Protein AF-A0A8T5NXW0-F1 (afdb_monomer)

Structure (mmCIF, N/CA/C/O backbone):
data_AF-A0A8T5NXW0-F1
#
_entry.id   AF-A0A8T5NXW0-F1
#
loop_
_atom_site.group_PDB
_atom_site.id
_atom_site.type_symbol
_atom_site.label_atom_id
_atom_site.label_alt_id
_atom_site.label_comp_id
_atom_site.label_asym_id
_atom_site.label_entity_id
_atom_site.label_seq_id
_atom_site.pdbx_PDB_ins_code
_atom_site.Cartn_x
_atom_site.Cartn_y
_atom_site.Cartn_z
_atom_site.occupancy
_atom_site.B_iso_or_equiv
_atom_site.auth_seq_id
_atom_site.auth_comp_id
_atom_site.auth_asym_id
_atom_site.auth_atom_id
_atom_site.pdbx_PDB_model_num
ATOM 1 N N . MET A 1 1 ? 5.132 3.351 -29.277 1.00 42.50 1 MET A N 1
ATOM 2 C CA . MET A 1 1 ? 3.952 2.655 -28.712 1.00 42.50 1 MET A CA 1
ATOM 3 C C . MET A 1 1 ? 4.186 2.383 -27.218 1.00 42.50 1 MET A C 1
ATOM 5 O O . MET A 1 1 ? 4.638 1.306 -26.881 1.00 42.50 1 MET A O 1
ATOM 9 N N . GLN A 1 2 ? 3.994 3.363 -26.318 1.00 40.38 2 GLN A N 1
ATOM 10 C CA . GLN A 1 2 ? 4.307 3.190 -24.874 1.00 40.38 2 GLN A CA 1
ATOM 11 C C . GLN A 1 2 ? 3.220 3.703 -23.900 1.00 40.38 2 GLN A C 1
ATOM 13 O O . GLN A 1 2 ? 3.268 3.413 -22.710 1.00 40.38 2 GLN A O 1
ATOM 18 N N . LYS A 1 3 ? 2.172 4.390 -24.379 1.00 40.88 3 LYS A N 1
ATOM 19 C CA . LYS A 1 3 ? 1.198 5.081 -23.507 1.00 40.88 3 LYS A CA 1
ATOM 20 C C . LYS A 1 3 ? 0.194 4.184 -22.754 1.00 40.88 3 LYS A C 1
ATOM 22 O O . LYS A 1 3 ? -0.543 4.696 -21.924 1.00 40.88 3 LYS A O 1
ATOM 27 N N . LYS A 1 4 ? 0.148 2.864 -22.997 1.00 42.03 4 LYS A N 1
ATOM 28 C CA . LYS A 1 4 ? -0.797 1.948 -22.312 1.00 42.03 4 LYS A CA 1
ATOM 29 C C . LYS A 1 4 ? -0.255 1.303 -21.024 1.00 42.03 4 LYS A C 1
ATOM 31 O O . LYS A 1 4 ? -1.056 0.807 -20.242 1.00 42.03 4 LYS A O 1
ATOM 36 N N . LYS A 1 5 ? 1.064 1.312 -20.772 1.00 50.72 5 LYS A N 1
ATOM 37 C CA . LYS A 1 5 ? 1.666 0.610 -19.614 1.00 50.72 5 LYS A CA 1
ATOM 38 C C . LYS A 1 5 ? 1.500 1.346 -18.273 1.00 50.72 5 LYS A C 1
ATOM 40 O O . LYS A 1 5 ? 1.319 0.692 -17.252 1.00 50.72 5 LYS A O 1
ATOM 45 N N . GLN A 1 6 ? 1.520 2.682 -18.257 1.00 50.19 6 GLN A N 1
ATOM 46 C CA . GLN A 1 6 ? 1.527 3.455 -17.002 1.00 50.19 6 GLN A CA 1
ATOM 47 C C . GLN A 1 6 ? 0.187 3.437 -16.244 1.00 50.19 6 GLN A C 1
ATOM 49 O O . GLN A 1 6 ? 0.185 3.434 -15.016 1.00 50.19 6 GLN A O 1
ATOM 54 N N . GLY A 1 7 ? -0.949 3.346 -16.948 1.00 55.34 7 GLY A N 1
ATOM 55 C CA . GLY A 1 7 ? -2.273 3.310 -16.308 1.00 55.34 7 GLY A CA 1
ATOM 56 C C . GLY A 1 7 ? -2.531 2.056 -15.462 1.00 55.34 7 GLY A C 1
ATOM 57 O O . GLY A 1 7 ? -3.348 2.093 -14.548 1.00 55.34 7 GLY A O 1
ATOM 58 N N . GLY A 1 8 ? -1.819 0.954 -15.732 1.00 71.19 8 GLY A N 1
ATOM 59 C CA . GLY A 1 8 ? -1.914 -0.269 -14.927 1.00 71.19 8 GLY A CA 1
ATOM 60 C C . GLY A 1 8 ? -1.125 -0.188 -13.618 1.00 71.19 8 GLY A C 1
ATOM 61 O O . GLY A 1 8 ? -1.578 -0.691 -12.594 1.00 71.19 8 GLY A O 1
ATOM 62 N N . ILE A 1 9 ? 0.03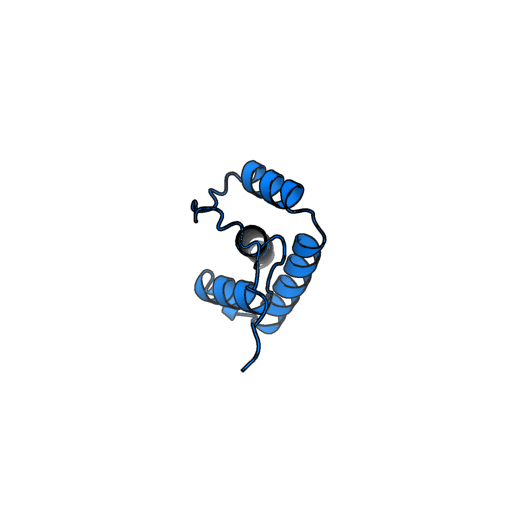1 0.485 -13.633 1.00 82.69 9 ILE A N 1
ATOM 63 C CA . ILE A 1 9 ? 0.911 0.597 -12.461 1.00 82.69 9 ILE A CA 1
ATOM 64 C C . ILE A 1 9 ? 0.263 1.456 -11.374 1.00 82.69 9 ILE A C 1
ATOM 66 O O . ILE A 1 9 ? 0.253 1.055 -10.214 1.00 82.69 9 ILE A O 1
ATOM 70 N N . SER A 1 10 ? -0.323 2.601 -11.733 1.00 85.00 10 SER A N 1
ATOM 71 C CA . SER A 1 10 ? -0.997 3.476 -10.763 1.00 85.00 10 SER A CA 1
ATOM 72 C C . SER A 1 10 ? -2.182 2.788 -10.083 1.00 85.00 10 SER A C 1
ATOM 74 O O . SER A 1 10 ? -2.355 2.913 -8.870 1.00 85.00 10 SER A O 1
ATOM 76 N N . LEU A 1 11 ? -2.962 2.010 -10.841 1.00 85.88 11 LEU A N 1
ATOM 77 C CA . LEU A 1 11 ? -4.064 1.226 -10.297 1.00 85.88 11 LEU A CA 1
ATOM 78 C C . LEU A 1 11 ? -3.550 0.222 -9.259 1.00 85.88 11 LEU A C 1
ATOM 80 O O . LEU A 1 11 ? -4.077 0.171 -8.152 1.00 85.88 11 LEU A O 1
ATOM 84 N N . GLU A 1 12 ? -2.500 -0.534 -9.580 1.00 87.62 12 GLU A N 1
ATOM 85 C CA . GLU A 1 12 ? -1.943 -1.525 -8.654 1.00 87.62 12 GLU A CA 1
ATOM 86 C C . GLU A 1 12 ? -1.306 -0.908 -7.411 1.00 87.62 12 GLU A C 1
ATOM 88 O O . GLU A 1 12 ? -1.504 -1.411 -6.304 1.00 87.62 12 GLU A O 1
ATOM 93 N N . ILE A 1 13 ? -0.617 0.225 -7.558 1.00 91.06 13 ILE A N 1
ATOM 94 C CA . ILE A 1 13 ? -0.133 1.002 -6.415 1.00 91.06 13 ILE A CA 1
ATOM 95 C C . ILE A 1 13 ? -1.304 1.349 -5.487 1.00 91.06 13 ILE A C 1
ATOM 97 O O . ILE A 1 13 ? -1.199 1.156 -4.278 1.00 91.06 13 ILE A O 1
ATOM 101 N N . ARG A 1 14 ? -2.441 1.791 -6.039 1.00 90.56 14 ARG A N 1
ATOM 102 C CA . ARG A 1 14 ? -3.638 2.149 -5.263 1.00 90.56 14 ARG A CA 1
ATOM 103 C C . ARG A 1 14 ? -4.250 0.958 -4.543 1.00 90.56 14 ARG A C 1
ATOM 105 O O . ARG A 1 14 ? -4.556 1.067 -3.359 1.00 90.56 14 ARG A O 1
ATOM 112 N N . LYS A 1 15 ? -4.342 -0.200 -5.198 1.00 89.38 15 LYS A N 1
ATOM 113 C CA . LYS A 1 15 ? -4.798 -1.447 -4.559 1.00 89.38 15 LYS A CA 1
ATOM 114 C C . LYS A 1 15 ? -3.914 -1.834 -3.379 1.00 89.38 15 LYS A C 1
ATOM 116 O O . LYS A 1 15 ? -4.409 -2.127 -2.293 1.00 89.38 15 LYS A O 1
ATOM 121 N N . ILE A 1 16 ? -2.599 -1.810 -3.585 1.00 90.56 16 ILE A N 1
ATOM 122 C CA . ILE A 1 16 ? -1.619 -2.156 -2.555 1.00 90.56 16 ILE A CA 1
ATOM 123 C C . ILE A 1 16 ? -1.654 -1.135 -1.411 1.00 90.56 16 ILE A C 1
ATOM 125 O O . ILE A 1 16 ? -1.590 -1.536 -0.249 1.00 90.56 16 ILE A O 1
ATOM 129 N N . ALA A 1 17 ? -1.795 0.156 -1.720 1.00 92.12 17 ALA A N 1
ATOM 130 C CA . ALA A 1 17 ? -1.912 1.2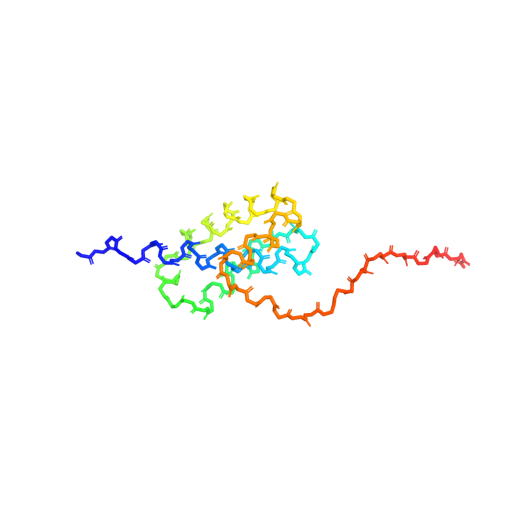25 -0.735 1.00 92.12 17 ALA A CA 1
ATOM 131 C C . ALA A 1 17 ? -3.172 1.090 0.120 1.00 92.12 17 ALA A C 1
ATOM 133 O O . ALA A 1 17 ? -3.064 1.156 1.339 1.00 92.12 17 ALA A O 1
ATOM 134 N N . LEU A 1 18 ? -4.333 0.825 -0.485 1.00 90.38 18 LEU A N 1
ATOM 135 C CA . LEU A 1 18 ? -5.587 0.578 0.234 1.00 90.38 18 LEU A CA 1
ATOM 136 C C . LEU A 1 18 ? -5.488 -0.645 1.148 1.00 90.38 18 LEU A C 1
ATOM 138 O O . LEU A 1 18 ? -5.835 -0.567 2.323 1.00 90.38 18 LEU A O 1
ATOM 142 N N . LEU A 1 19 ? -4.962 -1.762 0.636 1.00 88.06 19 LEU A N 1
ATOM 143 C CA . LEU A 1 19 ? -4.750 -2.971 1.436 1.00 88.06 19 LEU A CA 1
ATOM 144 C C . LEU A 1 19 ? -3.800 -2.716 2.607 1.00 88.06 19 LEU A C 1
ATOM 146 O O . LEU A 1 19 ? -4.021 -3.227 3.705 1.00 88.06 19 LEU A O 1
ATOM 150 N N . ASN A 1 20 ? -2.739 -1.939 2.380 1.00 91.94 20 ASN A N 1
ATOM 151 C CA . ASN A 1 20 ? -1.811 -1.553 3.430 1.00 91.94 20 ASN A CA 1
ATOM 152 C C . ASN A 1 20 ? -2.512 -0.653 4.456 1.00 91.94 20 ASN A C 1
ATOM 154 O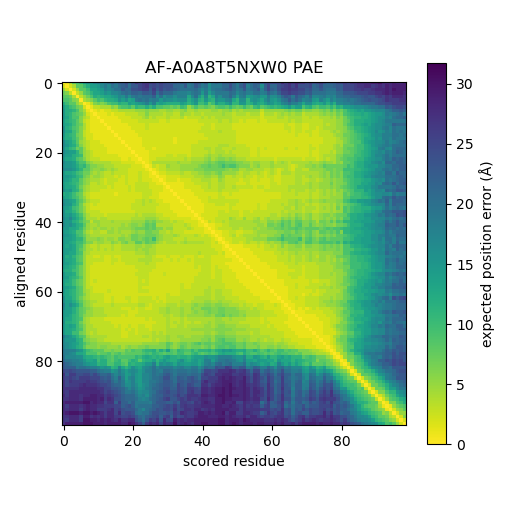 O . ASN A 1 20 ? -2.513 -0.987 5.633 1.00 91.94 20 ASN A O 1
ATOM 158 N N . ALA A 1 21 ? -3.191 0.404 4.018 1.00 90.19 21 ALA A N 1
ATOM 159 C CA . ALA A 1 21 ? -3.902 1.323 4.896 1.00 90.19 21 ALA A CA 1
ATOM 160 C C . ALA A 1 21 ? -4.915 0.606 5.788 1.00 90.19 21 ALA A C 1
ATOM 162 O O . ALA A 1 21 ? -4.814 0.699 7.008 1.00 90.19 21 ALA A O 1
ATOM 163 N N . VAL A 1 22 ? -5.817 -0.191 5.210 1.00 86.81 22 VAL A N 1
ATOM 164 C CA . VAL A 1 22 ? -6.832 -0.934 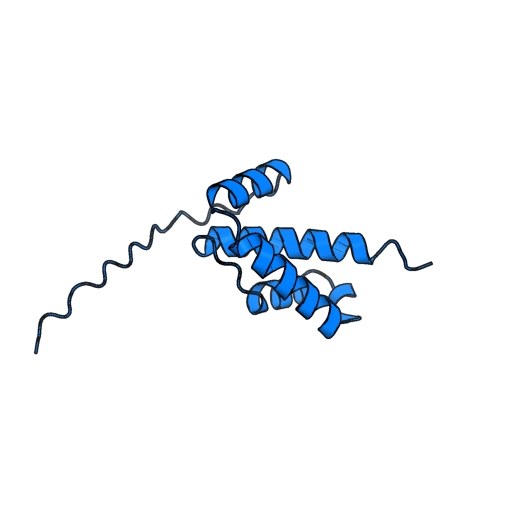5.974 1.00 86.81 22 VAL A CA 1
ATOM 165 C C . VAL A 1 22 ? -6.193 -1.918 6.958 1.00 86.81 22 VAL A C 1
ATOM 167 O O . VAL A 1 22 ? -6.659 -2.038 8.088 1.00 86.81 22 VAL A O 1
ATOM 170 N N . SER A 1 23 ? -5.076 -2.554 6.588 1.00 82.62 23 SER A N 1
ATOM 171 C CA . SER A 1 23 ? -4.338 -3.453 7.492 1.00 82.62 23 SER A CA 1
ATOM 172 C C . SER A 1 23 ? -3.659 -2.730 8.663 1.00 82.62 23 SER A C 1
ATOM 174 O O . SER A 1 23 ? -3.380 -3.361 9.679 1.00 82.62 23 SER A O 1
ATOM 176 N N . PHE A 1 24 ? -3.361 -1.435 8.526 1.00 84.12 24 PHE A N 1
ATOM 177 C CA . PHE A 1 24 ? -2.609 -0.630 9.497 1.00 84.12 24 PHE A CA 1
ATOM 178 C C . PHE A 1 24 ? -3.445 0.522 10.086 1.00 84.12 24 PHE A C 1
ATOM 180 O O . PHE A 1 24 ? -2.905 1.563 10.462 1.00 84.12 24 PHE A O 1
ATOM 187 N N . GLY A 1 25 ? -4.768 0.352 10.178 1.00 81.62 25 GLY A N 1
ATOM 188 C CA . GLY A 1 25 ? -5.646 1.332 10.828 1.00 81.62 25 GLY A CA 1
ATOM 189 C C . GLY A 1 25 ? -5.802 2.634 10.039 1.00 81.62 25 GLY A C 1
ATOM 190 O O . GLY A 1 25 ? -5.813 3.719 10.612 1.00 81.62 25 GLY A O 1
ATOM 191 N N . GLY A 1 26 ? -5.893 2.533 8.716 1.00 84.75 26 GLY A N 1
ATOM 192 C CA . GLY A 1 26 ? -6.149 3.645 7.804 1.00 84.75 26 GLY A CA 1
ATOM 193 C C . GLY A 1 26 ? -4.907 4.357 7.273 1.00 84.75 26 GLY A C 1
ATOM 194 O O . GLY A 1 26 ? -5.049 5.253 6.446 1.00 84.75 26 GLY A O 1
ATOM 195 N N . LYS A 1 27 ? -3.694 3.975 7.699 1.00 87.38 27 LYS A N 1
ATOM 196 C CA . LYS A 1 27 ? -2.441 4.636 7.291 1.00 87.38 27 LYS A CA 1
ATOM 197 C C . LYS A 1 27 ? -1.640 3.781 6.314 1.00 87.38 27 LYS A C 1
ATOM 199 O O . LYS A 1 27 ? -1.127 2.728 6.685 1.00 87.38 27 LYS A O 1
ATOM 204 N N . ALA A 1 28 ? -1.494 4.251 5.077 1.00 89.88 28 ALA A N 1
ATOM 205 C CA . ALA A 1 28 ? -0.647 3.603 4.082 1.00 89.88 28 ALA A CA 1
ATOM 206 C C . ALA A 1 28 ? 0.823 4.005 4.270 1.00 89.88 28 ALA A C 1
ATOM 208 O O . ALA A 1 28 ? 1.157 5.185 4.361 1.00 89.88 28 ALA A O 1
ATOM 209 N N . ASN A 1 29 ? 1.730 3.029 4.254 1.00 90.31 29 ASN A N 1
ATOM 210 C CA . ASN A 1 29 ? 3.167 3.273 4.268 1.00 90.31 29 ASN A CA 1
ATOM 211 C C . ASN A 1 29 ? 3.734 3.208 2.843 1.00 90.31 29 ASN A C 1
ATOM 213 O O . ASN A 1 29 ? 3.850 2.130 2.259 1.00 90.31 29 ASN A O 1
ATOM 217 N N . ALA A 1 30 ? 4.149 4.357 2.304 1.00 90.38 30 ALA A N 1
ATOM 218 C CA . ALA A 1 30 ? 4.712 4.463 0.959 1.00 90.38 30 ALA A CA 1
ATOM 219 C C . ALA A 1 30 ? 5.906 3.532 0.703 1.00 90.38 30 ALA A C 1
ATOM 221 O O . ALA A 1 30 ? 5.978 2.934 -0.366 1.00 90.38 30 ALA A O 1
ATOM 222 N N . LYS A 1 31 ? 6.788 3.311 1.688 1.00 88.38 31 LYS A N 1
ATOM 223 C CA . LYS A 1 31 ? 7.922 2.380 1.537 1.00 88.38 31 LYS A CA 1
ATOM 224 C C . LYS A 1 31 ? 7.452 0.934 1.399 1.00 88.38 31 LYS A C 1
ATOM 226 O O . LYS A 1 31 ? 7.953 0.200 0.549 1.00 88.38 31 LYS A O 1
ATOM 231 N N . ALA A 1 32 ? 6.470 0.529 2.207 1.00 89.38 32 ALA A N 1
ATOM 232 C CA . ALA A 1 32 ? 5.898 -0.814 2.135 1.00 89.38 32 ALA A CA 1
ATOM 233 C C . ALA A 1 32 ? 5.165 -1.039 0.803 1.00 89.38 32 ALA A C 1
ATOM 235 O O . ALA A 1 32 ? 5.304 -2.093 0.183 1.00 89.38 32 ALA A O 1
ATOM 236 N N . VAL A 1 33 ? 4.418 -0.031 0.347 1.00 91.81 33 VAL A N 1
ATOM 237 C CA . VAL A 1 33 ? 3.682 -0.066 -0.920 1.00 91.81 33 VAL A CA 1
ATOM 238 C C . VAL A 1 33 ? 4.642 -0.108 -2.104 1.00 91.81 33 VAL A C 1
ATOM 240 O O . VAL A 1 33 ? 4.537 -1.023 -2.916 1.00 91.81 33 VAL A O 1
ATOM 243 N N . ALA A 1 34 ? 5.621 0.797 -2.171 1.00 90.38 34 ALA A N 1
ATOM 244 C CA . ALA A 1 34 ? 6.626 0.822 -3.230 1.00 90.38 34 ALA A CA 1
ATOM 245 C C . ALA A 1 34 ? 7.400 -0.502 -3.304 1.00 90.38 34 ALA A C 1
ATOM 247 O O . ALA A 1 34 ? 7.508 -1.088 -4.378 1.00 90.38 34 ALA A O 1
ATOM 248 N N . GLY A 1 35 ? 7.853 -1.039 -2.165 1.00 90.31 35 GLY A N 1
ATOM 249 C CA . GLY A 1 35 ? 8.530 -2.338 -2.123 1.00 90.31 35 GLY A CA 1
ATOM 250 C C . GLY A 1 35 ? 7.660 -3.475 -2.668 1.00 90.31 35 GLY A C 1
ATOM 251 O O . GLY A 1 35 ? 8.124 -4.290 -3.466 1.00 90.31 35 GLY A O 1
ATOM 252 N N . LYS A 1 36 ? 6.371 -3.502 -2.304 1.00 90.06 36 LYS A N 1
ATOM 253 C CA . LYS A 1 36 ? 5.438 -4.524 -2.793 1.00 90.06 36 LYS A CA 1
ATOM 254 C C . LYS A 1 36 ? 5.119 -4.363 -4.281 1.00 90.06 36 LYS A C 1
ATOM 256 O O . LYS A 1 36 ? 5.026 -5.364 -4.983 1.00 90.06 36 LYS A O 1
ATOM 261 N N . VAL A 1 37 ? 5.013 -3.133 -4.780 1.00 90.62 37 VAL A N 1
ATOM 262 C CA . VAL A 1 37 ? 4.811 -2.830 -6.207 1.00 90.62 37 VAL A CA 1
ATOM 263 C C . VAL A 1 37 ? 6.024 -3.271 -7.024 1.00 90.62 37 VAL A C 1
ATOM 265 O O . VAL A 1 37 ? 5.860 -3.975 -8.014 1.00 90.62 37 VAL A O 1
ATOM 268 N N . LEU A 1 38 ? 7.241 -2.944 -6.580 1.00 89.06 38 LEU A N 1
ATOM 269 C CA . LEU A 1 38 ? 8.487 -3.365 -7.232 1.00 89.06 38 LEU A CA 1
ATOM 270 C C . LEU A 1 38 ? 8.679 -4.890 -7.205 1.00 89.06 38 LEU A C 1
ATOM 272 O O . LEU A 1 38 ? 9.323 -5.456 -8.092 1.00 89.06 38 LEU A O 1
ATOM 276 N N . ALA A 1 39 ? 8.140 -5.573 -6.193 1.00 88.31 39 ALA A N 1
ATOM 277 C CA . ALA A 1 39 ? 8.127 -7.032 -6.126 1.00 88.31 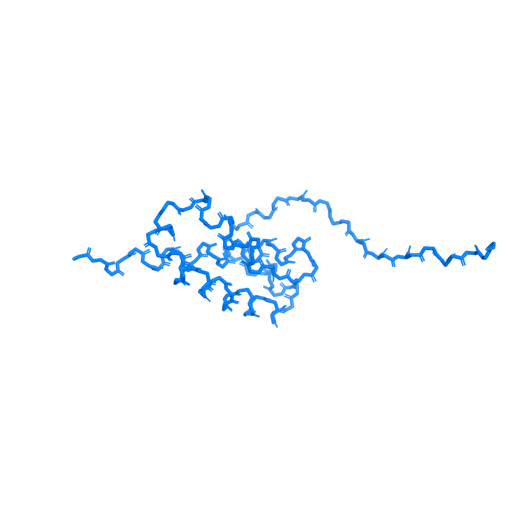39 ALA A CA 1
ATOM 278 C C . ALA A 1 39 ? 7.074 -7.650 -7.060 1.00 88.31 39 ALA A C 1
ATOM 280 O O . ALA A 1 39 ? 7.356 -8.651 -7.712 1.00 88.31 39 ALA A O 1
ATOM 281 N N . SER A 1 40 ? 5.884 -7.049 -7.140 1.00 83.88 40 SER A N 1
ATOM 282 C CA . SER A 1 40 ? 4.743 -7.592 -7.883 1.00 83.88 40 SER A CA 1
ATOM 283 C C . SER A 1 40 ? 4.747 -7.222 -9.371 1.00 83.88 40 SER A C 1
ATOM 285 O O . SER A 1 40 ? 4.158 -7.941 -10.173 1.00 83.88 40 SER A O 1
ATOM 287 N N . ILE A 1 41 ? 5.388 -6.111 -9.749 1.00 84.38 41 ILE A N 1
ATOM 288 C CA . ILE A 1 41 ? 5.405 -5.579 -11.116 1.00 84.38 41 ILE A CA 1
ATOM 289 C C . ILE A 1 41 ? 6.856 -5.370 -11.568 1.00 84.38 41 ILE A C 1
ATOM 291 O O . ILE A 1 41 ? 7.49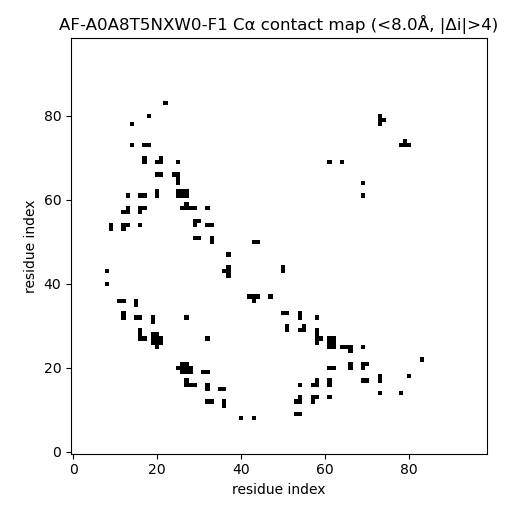9 -4.401 -11.160 1.00 84.38 41 ILE A O 1
ATOM 295 N N . PRO A 1 42 ? 7.369 -6.210 -12.483 1.00 83.25 42 PRO A N 1
ATOM 296 C CA . PRO A 1 42 ? 8.706 -6.040 -13.050 1.00 83.25 42 PRO A CA 1
ATOM 297 C C . PRO A 1 42 ? 8.883 -4.686 -13.752 1.00 83.25 42 PRO A C 1
ATOM 299 O O . PRO A 1 42 ? 9.912 -4.041 -13.583 1.00 83.25 42 PRO A O 1
ATOM 302 N N . SER A 1 43 ? 7.851 -4.207 -14.461 1.00 82.31 43 SER A N 1
ATOM 303 C CA . SER A 1 43 ? 7.867 -2.901 -15.141 1.00 82.31 43 SER A CA 1
ATOM 304 C C . SER A 1 43 ? 7.991 -1.700 -14.203 1.00 82.31 43 SER A C 1
ATOM 306 O O . SER A 1 43 ? 8.456 -0.649 -14.625 1.00 82.31 43 SER A O 1
ATOM 308 N N . ALA A 1 44 ? 7.638 -1.833 -12.923 1.00 83.31 44 ALA A N 1
ATOM 309 C CA . ALA A 1 44 ? 7.852 -0.761 -11.954 1.00 83.31 44 ALA A CA 1
ATOM 310 C C . ALA A 1 44 ? 9.351 -0.544 -11.653 1.00 83.31 44 ALA A C 1
ATOM 312 O O . ALA A 1 44 ? 9.760 0.535 -11.231 1.00 83.31 44 ALA A O 1
ATOM 313 N N . ARG A 1 45 ? 10.192 -1.554 -11.922 1.00 82.88 45 ARG A N 1
ATOM 314 C CA . ARG A 1 45 ? 11.654 -1.446 -11.810 1.00 82.88 45 ARG A CA 1
ATOM 315 C C . ARG A 1 45 ? 12.291 -0.719 -12.991 1.00 82.88 45 ARG A C 1
ATOM 317 O O . ARG A 1 45 ? 13.432 -0.297 -12.861 1.00 82.88 45 ARG A O 1
ATOM 324 N N . GLU A 1 46 ? 11.571 -0.553 -14.106 1.00 87.06 46 GLU A N 1
ATOM 325 C CA . GLU A 1 46 ? 12.054 0.244 -15.246 1.00 87.06 46 GLU A CA 1
ATOM 326 C C . GLU A 1 46 ? 12.253 1.707 -14.829 1.00 87.06 46 GLU A C 1
ATOM 328 O O . GLU A 1 46 ? 13.173 2.362 -15.307 1.00 87.06 46 GLU A O 1
ATOM 333 N N . ASN A 1 47 ? 11.422 2.203 -13.902 1.00 85.00 47 ASN A N 1
ATOM 334 C CA . ASN A 1 47 ? 11.504 3.571 -13.406 1.00 85.00 47 ASN A CA 1
ATOM 335 C C . ASN A 1 47 ? 11.157 3.635 -11.909 1.00 85.00 47 ASN A C 1
ATOM 337 O O . ASN A 1 47 ? 10.063 4.032 -11.494 1.00 85.00 47 ASN A O 1
ATOM 341 N N . ILE A 1 48 ? 12.110 3.203 -11.079 1.00 87.81 48 ILE A N 1
ATOM 342 C CA . ILE A 1 48 ? 11.986 3.194 -9.614 1.00 87.81 48 ILE A CA 1
ATOM 343 C C . ILE A 1 48 ? 11.632 4.580 -9.051 1.00 87.81 48 ILE A C 1
ATOM 345 O O . ILE A 1 48 ? 10.647 4.657 -8.314 1.00 87.81 48 ILE A O 1
ATOM 349 N N . PRO A 1 49 ? 12.354 5.678 -9.366 1.00 89.19 49 PRO A N 1
ATOM 350 C CA . PRO A 1 49 ? 12.042 6.984 -8.782 1.00 89.19 49 PRO A CA 1
ATOM 351 C C . PRO A 1 49 ? 10.621 7.459 -9.123 1.00 89.19 49 PRO A C 1
ATOM 353 O O . PRO A 1 49 ? 9.913 7.939 -8.241 1.00 89.19 49 PRO A O 1
ATOM 356 N N . GLU A 1 50 ? 10.157 7.234 -10.357 1.00 88.19 50 GLU A N 1
ATOM 357 C CA . GLU A 1 50 ? 8.788 7.561 -10.780 1.00 88.19 50 GLU A CA 1
ATOM 358 C C . GLU A 1 50 ? 7.742 6.720 -10.027 1.00 88.19 50 GLU A C 1
ATOM 360 O O . GLU A 1 50 ? 6.770 7.256 -9.495 1.00 88.19 50 GLU A O 1
ATOM 365 N N . THR A 1 51 ? 7.969 5.407 -9.915 1.00 88.25 51 THR A N 1
ATOM 366 C CA . THR A 1 51 ? 7.090 4.492 -9.166 1.00 88.25 51 THR A CA 1
ATOM 367 C C . THR A 1 51 ? 6.997 4.890 -7.697 1.00 88.25 51 THR A C 1
ATOM 369 O O . THR A 1 51 ? 5.914 4.862 -7.114 1.00 88.25 51 THR A O 1
ATOM 372 N N . THR A 1 52 ? 8.124 5.264 -7.091 1.00 89.19 52 THR A N 1
ATOM 373 C CA . THR A 1 52 ? 8.185 5.623 -5.669 1.00 89.19 52 THR A CA 1
ATOM 374 C C . THR A 1 52 ? 7.424 6.922 -5.410 1.00 89.19 52 THR A C 1
ATOM 376 O O . THR A 1 52 ? 6.595 6.958 -4.504 1.00 89.19 52 THR A O 1
ATOM 379 N N . ALA A 1 53 ? 7.604 7.937 -6.262 1.00 91.56 53 ALA A N 1
ATOM 380 C CA . ALA A 1 53 ? 6.854 9.191 -6.181 1.00 91.56 53 ALA A CA 1
ATOM 381 C C . ALA A 1 53 ? 5.338 8.981 -6.374 1.00 91.56 53 ALA A C 1
ATOM 383 O O . ALA A 1 53 ? 4.522 9.546 -5.644 1.00 91.56 53 ALA A O 1
ATOM 384 N N . LEU A 1 54 ? 4.942 8.122 -7.323 1.00 91.12 54 LEU A N 1
ATOM 385 C CA . LEU A 1 54 ? 3.540 7.727 -7.508 1.00 91.12 54 LEU A CA 1
ATOM 386 C C . LEU A 1 54 ? 2.979 7.002 -6.280 1.00 91.12 54 LEU A C 1
ATOM 388 O O . LEU A 1 54 ? 1.855 7.283 -5.864 1.00 91.12 54 LEU A O 1
ATOM 392 N N . ALA A 1 55 ? 3.755 6.093 -5.688 1.00 91.50 55 ALA A N 1
ATOM 393 C CA . ALA A 1 55 ? 3.376 5.382 -4.473 1.00 91.50 55 ALA A CA 1
ATOM 394 C C . ALA A 1 55 ? 3.192 6.321 -3.285 1.00 91.50 55 ALA A C 1
ATOM 396 O O . ALA A 1 55 ? 2.195 6.201 -2.582 1.00 91.50 55 ALA A O 1
ATOM 397 N N . GLU A 1 56 ? 4.088 7.285 -3.086 1.00 92.75 56 GLU A N 1
ATOM 398 C CA . GLU A 1 56 ? 3.945 8.301 -2.041 1.00 92.75 56 GLU A CA 1
ATOM 399 C C . GLU A 1 56 ?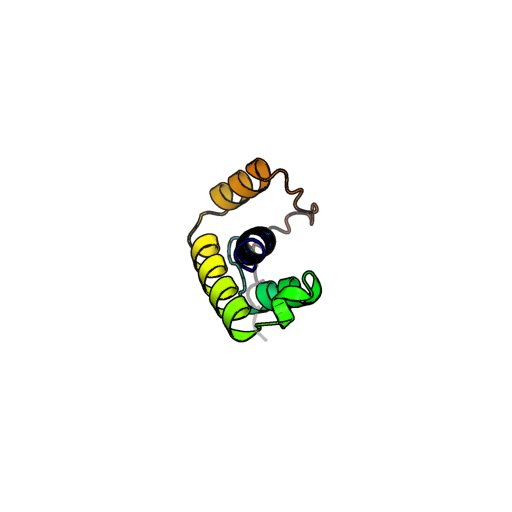 2.673 9.125 -2.217 1.00 92.75 56 GLU A C 1
ATOM 401 O O . GLU A 1 56 ? 1.889 9.247 -1.273 1.00 92.75 56 GLU A O 1
ATOM 406 N N . LYS A 1 57 ? 2.423 9.617 -3.436 1.00 93.50 57 LYS A N 1
ATOM 407 C CA . LYS A 1 57 ? 1.222 10.398 -3.739 1.00 93.50 57 LYS A CA 1
ATOM 408 C C . LYS A 1 57 ? -0.055 9.604 -3.453 1.00 93.50 57 LYS A C 1
ATOM 410 O O . LYS A 1 57 ? -0.941 10.086 -2.754 1.00 93.50 57 LYS A O 1
ATOM 415 N N . ILE A 1 58 ? -0.134 8.371 -3.946 1.00 93.06 58 ILE A N 1
ATOM 416 C CA . ILE A 1 58 ? -1.313 7.519 -3.765 1.00 93.06 58 ILE A CA 1
ATOM 417 C C . ILE A 1 58 ? -1.483 7.116 -2.295 1.00 93.06 58 ILE A C 1
ATOM 419 O O . ILE A 1 58 ? -2.600 7.113 -1.784 1.00 93.06 58 ILE A O 1
ATOM 423 N N . CYS A 1 59 ? -0.398 6.813 -1.581 1.00 92.06 59 CYS A N 1
ATOM 424 C CA . CYS A 1 59 ? -0.456 6.538 -0.147 1.00 92.06 59 CYS A CA 1
ATOM 425 C C . CYS A 1 59 ? -0.972 7.733 0.649 1.00 92.06 59 CYS A C 1
ATOM 427 O O . CYS A 1 59 ? -1.725 7.537 1.601 1.00 92.06 59 CYS A O 1
ATOM 429 N N . PHE A 1 60 ? -0.583 8.950 0.273 1.00 92.38 60 PHE A N 1
ATOM 430 C CA . PHE A 1 60 ? -1.075 10.170 0.898 1.00 92.38 60 PHE A CA 1
ATOM 431 C C . PHE A 1 60 ? -2.575 10.370 0.647 1.00 92.38 60 PHE A C 1
ATOM 433 O O . PHE A 1 60 ? -3.322 10.633 1.588 1.00 92.38 60 PHE A O 1
ATOM 440 N N . GLU A 1 61 ? -3.028 10.169 -0.593 1.00 91.56 61 GLU A N 1
ATOM 441 C CA . GLU A 1 61 ? -4.450 10.221 -0.953 1.00 91.56 61 GLU A CA 1
ATOM 442 C C . GLU A 1 61 ? -5.260 9.187 -0.159 1.00 91.56 61 GLU A C 1
ATOM 444 O O . GLU A 1 61 ? -6.242 9.536 0.490 1.00 91.56 61 GLU A O 1
ATOM 449 N N . VAL A 1 62 ? -4.806 7.930 -0.129 1.00 90.94 62 VAL A N 1
ATOM 450 C CA . VAL A 1 62 ? -5.456 6.848 0.624 1.00 90.94 62 VAL A CA 1
ATOM 451 C C . VAL A 1 62 ? -5.464 7.137 2.125 1.00 90.94 62 VAL A C 1
ATOM 453 O O . VAL A 1 62 ? -6.498 6.982 2.763 1.00 90.94 62 VAL A O 1
ATOM 456 N N . SER A 1 63 ? -4.346 7.593 2.695 1.00 89.81 63 SER A N 1
ATOM 457 C CA . SER A 1 63 ? -4.253 7.904 4.133 1.00 89.81 63 SER A CA 1
ATOM 458 C C . SER A 1 63 ? -5.088 9.121 4.534 1.00 89.81 63 SER A C 1
ATOM 460 O O . SER A 1 63 ? -5.387 9.290 5.713 1.00 89.81 63 SER A O 1
ATOM 462 N N . SER A 1 64 ? -5.458 9.963 3.566 1.00 91.62 64 SER A N 1
ATOM 463 C CA . SER A 1 64 ? -6.386 11.081 3.760 1.00 91.62 64 SER A CA 1
ATOM 464 C C . SER A 1 64 ? -7.856 10.641 3.712 1.00 91.62 64 SER A C 1
ATOM 466 O O . SER A 1 64 ? -8.738 11.403 4.100 1.00 91.62 64 SER A O 1
ATOM 468 N N . MET A 1 65 ? -8.143 9.418 3.252 1.00 89.25 65 MET A N 1
ATOM 469 C CA . MET A 1 65 ? -9.476 8.815 3.303 1.00 89.25 65 MET A CA 1
ATOM 470 C C . MET A 1 65 ? -9.729 8.161 4.668 1.00 89.25 65 MET A C 1
ATOM 472 O O . MET A 1 65 ? -8.810 7.648 5.305 1.00 89.25 65 MET A O 1
ATOM 476 N N . SER A 1 66 ? -10.993 8.102 5.093 1.00 88.88 66 SER A N 1
ATOM 477 C CA . SER A 1 66 ? -11.391 7.310 6.261 1.00 88.88 66 SER A CA 1
ATOM 478 C C . SER A 1 66 ? -11.293 5.807 5.982 1.00 88.88 66 SER A C 1
ATOM 480 O O . SER A 1 66 ? -11.430 5.364 4.841 1.00 88.88 66 SER A O 1
ATOM 482 N N . ILE A 1 67 ? -11.112 5.005 7.033 1.00 86.06 67 ILE A N 1
ATOM 483 C CA . ILE A 1 67 ? -11.091 3.534 6.949 1.00 86.06 67 ILE A CA 1
ATOM 484 C C . ILE A 1 67 ? -12.340 2.990 6.243 1.00 86.06 67 ILE A C 1
ATOM 486 O O . ILE A 1 67 ? -12.226 2.090 5.412 1.00 86.06 67 ILE A O 1
ATOM 490 N N . ASP A 1 68 ? -13.522 3.546 6.515 1.00 86.75 68 ASP A N 1
ATOM 491 C CA . ASP A 1 68 ? -14.764 3.156 5.840 1.00 86.75 68 ASP A CA 1
ATOM 492 C C . ASP A 1 68 ? -14.723 3.440 4.338 1.00 86.75 68 ASP A C 1
ATOM 494 O O . ASP A 1 68 ? -15.085 2.582 3.534 1.00 86.75 68 ASP A O 1
ATOM 498 N N . ALA A 1 69 ? -14.224 4.614 3.935 1.00 88.62 69 ALA A N 1
ATOM 499 C CA . ALA A 1 69 ? -14.082 4.963 2.526 1.00 88.62 69 ALA A CA 1
ATOM 500 C C . ALA A 1 69 ? -13.058 4.059 1.821 1.00 88.62 69 ALA A C 1
ATOM 502 O O . ALA A 1 69 ? -13.301 3.618 0.697 1.00 88.62 69 ALA A O 1
ATOM 503 N N . GLN A 1 70 ? -11.950 3.729 2.490 1.00 88.50 70 GLN A N 1
ATOM 504 C CA . GLN A 1 70 ? -10.948 2.791 1.977 1.00 88.50 70 GLN A CA 1
ATOM 505 C C . GLN A 1 70 ? -11.544 1.386 1.775 1.00 88.50 70 GLN A C 1
ATOM 507 O O . GLN A 1 70 ? -11.364 0.784 0.716 1.00 88.50 70 GLN A O 1
ATOM 512 N N . ASN A 1 71 ? -12.304 0.878 2.753 1.00 84.56 71 ASN A N 1
ATOM 513 C CA . ASN A 1 71 ? -12.991 -0.415 2.658 1.00 84.56 71 ASN A CA 1
ATOM 514 C C . ASN A 1 71 ? -14.072 -0.424 1.570 1.00 84.56 71 ASN A C 1
ATOM 516 O O . ASN A 1 71 ? -14.162 -1.376 0.792 1.00 84.56 71 ASN A O 1
ATOM 520 N N . ALA A 1 72 ? -14.864 0.646 1.470 1.00 87.50 72 ALA A N 1
ATOM 521 C CA . ALA A 1 72 ? -15.860 0.799 0.417 1.00 87.50 72 ALA A CA 1
ATOM 522 C C . ALA A 1 72 ? -15.207 0.779 -0.970 1.00 87.50 72 ALA A C 1
ATOM 524 O O . ALA A 1 72 ? -15.741 0.184 -1.907 1.00 87.50 72 ALA A O 1
ATOM 525 N N . GLU A 1 73 ? -14.034 1.394 -1.111 1.00 86.94 73 GLU A N 1
ATOM 526 C CA . GLU A 1 73 ? -13.297 1.386 -2.365 1.00 86.94 73 GLU A CA 1
ATOM 527 C C . GLU A 1 73 ? -12.714 0.008 -2.704 1.00 86.94 73 GLU A C 1
ATOM 529 O O . GLU A 1 73 ? -12.854 -0.450 -3.838 1.00 86.94 73 GLU A O 1
ATOM 534 N N . LEU A 1 74 ? -12.146 -0.702 -1.726 1.00 83.75 74 LEU A N 1
ATOM 535 C CA . LEU A 1 74 ? -11.692 -2.087 -1.902 1.00 83.75 74 LEU A CA 1
ATOM 536 C C . LEU A 1 74 ? -12.835 -3.014 -2.337 1.00 83.75 74 LEU A C 1
ATOM 538 O O . LEU A 1 74 ? -12.661 -3.817 -3.256 1.00 83.75 74 LEU A O 1
ATOM 542 N N . SER A 1 75 ? -14.017 -2.841 -1.740 1.00 82.44 75 SER A N 1
ATOM 543 C CA . SER A 1 75 ? -15.234 -3.573 -2.102 1.00 82.44 75 SER A CA 1
ATOM 544 C C . SER A 1 75 ? -15.681 -3.272 -3.539 1.00 82.44 75 SER A C 1
ATOM 546 O O . SER A 1 75 ? -15.923 -4.193 -4.322 1.00 82.44 75 SER A O 1
ATOM 548 N N . LYS A 1 76 ? -15.679 -1.993 -3.950 1.00 83.25 76 LYS A N 1
ATOM 549 C CA . LYS A 1 76 ? -15.964 -1.582 -5.342 1.00 83.25 76 LYS A CA 1
ATOM 550 C C . LYS A 1 76 ? -14.983 -2.188 -6.342 1.00 83.25 76 LYS A C 1
ATOM 552 O O . LYS A 1 76 ? -15.381 -2.5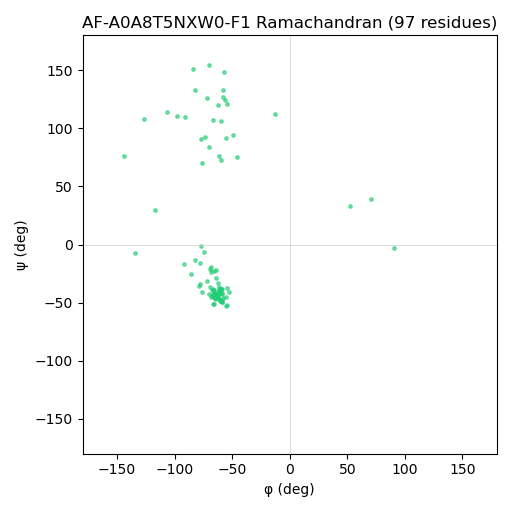81 -7.436 1.00 83.25 76 LYS A O 1
ATOM 557 N N . LEU A 1 77 ? -13.710 -2.279 -5.965 1.00 77.69 77 LEU A N 1
ATOM 558 C CA . LEU A 1 77 ? -12.659 -2.877 -6.786 1.00 77.69 77 LEU A CA 1
ATOM 559 C C . LEU A 1 77 ? -12.702 -4.417 -6.789 1.00 77.69 77 LEU A C 1
ATOM 561 O O . LEU A 1 77 ? -11.890 -5.032 -7.481 1.00 77.69 77 LEU A O 1
ATOM 565 N N . LYS A 1 78 ? -13.637 -5.038 -6.049 1.00 75.44 78 LYS A N 1
ATOM 566 C CA . LYS A 1 78 ? -13.737 -6.492 -5.828 1.00 75.44 78 LYS A CA 1
ATOM 567 C C . LYS A 1 78 ? -12.423 -7.101 -5.331 1.00 75.44 78 LYS A C 1
ATOM 569 O O . LYS A 1 78 ? -12.083 -8.234 -5.665 1.00 75.44 78 LYS A O 1
ATOM 574 N N . ILE A 1 79 ? -11.661 -6.334 -4.556 1.00 72.44 79 ILE A N 1
ATOM 575 C CA . ILE A 1 79 ? -10.400 -6.788 -3.981 1.00 72.44 79 ILE A CA 1
ATOM 576 C C . ILE A 1 79 ? -10.724 -7.389 -2.630 1.00 72.44 79 ILE A C 1
ATOM 578 O O . ILE A 1 79 ? -11.057 -6.678 -1.683 1.00 72.44 79 ILE A O 1
ATOM 582 N N . THR A 1 80 ? -10.605 -8.707 -2.537 1.00 61.38 80 THR A N 1
ATOM 583 C CA . THR A 1 80 ? -10.677 -9.394 -1.255 1.00 61.38 80 THR A CA 1
ATOM 584 C C . THR A 1 80 ? -9.459 -8.991 -0.437 1.00 61.38 80 THR A C 1
ATOM 586 O O . THR A 1 80 ? -8.331 -9.399 -0.722 1.00 61.38 80 THR A O 1
ATOM 589 N N . VAL A 1 81 ? -9.680 -8.164 0.583 1.00 62.53 81 VAL A N 1
ATOM 590 C CA . VAL A 1 81 ? -8.701 -8.001 1.653 1.00 62.53 81 VAL A CA 1
ATOM 591 C C . VAL A 1 81 ? -8.579 -9.377 2.296 1.00 62.53 81 VAL A C 1
ATOM 593 O O . VAL A 1 81 ? -9.601 -9.910 2.729 1.00 62.53 81 VAL A O 1
ATOM 596 N N . PRO A 1 82 ? -7.392 -10.006 2.319 1.00 55.69 82 PRO A N 1
ATOM 597 C CA . PRO A 1 82 ? -7.245 -11.238 3.073 1.00 55.69 82 PRO A CA 1
ATOM 598 C C . PRO A 1 82 ? -7.662 -10.917 4.506 1.00 55.69 82 PRO A C 1
ATOM 600 O O . PRO A 1 82 ? -7.121 -9.969 5.078 1.00 55.69 82 PRO A O 1
ATOM 603 N N . GLU A 1 83 ? -8.635 -11.657 5.046 1.00 46.66 83 GLU A N 1
ATOM 604 C CA . GLU A 1 83 ? -9.113 -11.559 6.429 1.00 46.66 83 GLU A CA 1
ATOM 605 C C . GLU A 1 83 ? -7.959 -11.852 7.400 1.00 46.66 83 GLU A C 1
ATOM 607 O O . GLU A 1 83 ? -7.872 -12.888 8.059 1.00 46.66 83 GLU A O 1
ATOM 612 N N . LYS A 1 84 ? -7.019 -10.920 7.527 1.00 45.78 84 LYS A N 1
ATOM 613 C CA . LYS A 1 84 ? -6.230 -10.796 8.733 1.00 45.78 84 LYS A CA 1
ATOM 614 C C . LYS A 1 84 ? -7.182 -10.188 9.735 1.00 45.78 84 LYS A C 1
ATOM 616 O O . LYS A 1 84 ? -7.350 -8.974 9.763 1.00 45.78 84 LYS A O 1
ATOM 621 N N . LYS A 1 85 ? -7.841 -11.087 10.476 1.00 40.91 85 LYS A N 1
ATOM 622 C CA . LYS A 1 85 ? -8.540 -10.853 11.741 1.00 40.91 85 LYS A CA 1
ATOM 623 C C . LYS A 1 85 ? -8.156 -9.488 12.286 1.00 40.91 85 LYS A C 1
ATOM 625 O O . LYS A 1 85 ? -6.991 -9.298 12.639 1.00 40.91 85 LYS A O 1
ATOM 630 N N . ALA A 1 86 ? -9.118 -8.572 12.297 1.00 39.22 86 ALA A N 1
ATOM 631 C CA . ALA A 1 86 ? -9.002 -7.281 12.937 1.00 39.22 86 ALA A CA 1
ATOM 632 C C . ALA A 1 86 ? -8.472 -7.496 14.360 1.00 39.22 86 ALA A C 1
ATOM 634 O O . ALA A 1 86 ? -9.222 -7.796 15.285 1.00 39.22 86 ALA A O 1
ATOM 635 N N . LYS A 1 87 ? -7.153 -7.394 14.546 1.00 40.09 87 LYS A N 1
ATOM 636 C CA . LYS A 1 87 ? -6.613 -7.073 15.853 1.00 40.09 87 LYS A CA 1
ATOM 637 C C . LYS A 1 87 ? -6.849 -5.587 15.967 1.00 40.09 87 LYS A C 1
ATOM 639 O O . LYS A 1 87 ? -6.068 -4.762 15.508 1.00 40.09 87 LYS A O 1
ATOM 644 N N . GLU A 1 88 ? -8.016 -5.301 16.517 1.00 39.72 88 GLU A N 1
ATOM 645 C CA . GLU A 1 88 ? -8.305 -4.145 17.334 1.00 39.72 88 GLU A CA 1
ATOM 646 C C . GLU A 1 88 ? -7.155 -3.988 18.349 1.00 39.72 88 GLU A C 1
ATOM 648 O O . GLU A 1 88 ? -7.261 -4.355 19.512 1.00 39.72 88 GLU A O 1
ATOM 653 N N . GLU A 1 89 ? -5.992 -3.500 17.908 1.00 41.38 89 GLU A N 1
ATOM 654 C CA . GLU A 1 89 ? -4.948 -3.011 18.800 1.00 41.38 89 GLU A CA 1
ATOM 655 C C . GLU A 1 89 ? -5.408 -1.634 19.279 1.00 41.38 89 GLU A C 1
ATOM 657 O O . GLU A 1 89 ? -4.830 -0.588 18.986 1.00 41.38 89 GLU A O 1
ATOM 662 N N . LYS A 1 90 ? -6.450 -1.650 20.119 1.00 40.84 90 LYS A N 1
ATOM 663 C CA . LYS A 1 90 ? -6.384 -0.845 21.329 1.00 40.84 90 LYS A CA 1
ATOM 664 C C . LYS A 1 90 ? -5.104 -1.300 22.021 1.00 40.84 90 LYS A C 1
ATOM 666 O O . LYS A 1 90 ? -5.104 -2.277 22.766 1.00 40.84 90 LYS A O 1
ATOM 671 N N . LYS A 1 91 ? -3.988 -0.628 21.726 1.00 44.16 91 LYS A N 1
ATOM 672 C CA . LYS A 1 91 ? -2.817 -0.617 22.599 1.00 44.16 91 LYS A CA 1
ATOM 673 C C . LYS A 1 91 ? -3.260 0.012 23.918 1.00 44.16 91 LYS A C 1
ATOM 675 O O . LYS A 1 91 ? -2.976 1.171 24.194 1.00 44.16 91 LYS A O 1
ATOM 680 N N . ALA A 1 92 ? -3.980 -0.757 24.729 1.00 45.25 92 ALA A N 1
ATOM 681 C CA . ALA A 1 92 ? -3.946 -0.604 26.163 1.00 45.25 92 ALA A CA 1
ATOM 682 C C . ALA A 1 92 ? -2.554 -1.086 26.565 1.00 45.25 92 ALA A C 1
ATOM 684 O O . ALA A 1 92 ? -2.334 -2.263 26.844 1.00 45.25 92 ALA A O 1
ATOM 685 N N . LEU A 1 93 ? -1.578 -0.182 26.467 1.00 58.97 93 LEU A N 1
ATOM 686 C CA . LEU A 1 93 ? -0.346 -0.343 27.218 1.00 58.97 93 LEU A CA 1
ATOM 687 C C . LEU A 1 93 ? -0.792 -0.504 28.679 1.00 58.97 93 LEU A C 1
ATOM 689 O O . LEU A 1 93 ? -1.494 0.386 29.169 1.00 58.97 93 LEU A O 1
ATOM 693 N N . PRO A 1 94 ? -0.478 -1.615 29.367 1.00 65.44 94 PRO A N 1
ATOM 694 C CA . PRO A 1 94 ? -0.662 -1.629 30.807 1.00 65.44 94 PRO A CA 1
ATOM 695 C C . PRO A 1 94 ? 0.175 -0.470 31.373 1.00 65.44 94 PRO A C 1
ATOM 697 O O . PRO A 1 94 ? 1.318 -0.291 30.933 1.00 65.44 94 PRO A O 1
ATOM 700 N N . PRO A 1 95 ? -0.368 0.363 32.280 1.00 62.81 95 PRO A N 1
ATOM 701 C CA . PRO A 1 95 ? 0.451 1.359 32.948 1.00 62.81 95 PRO A CA 1
ATOM 702 C C . PRO A 1 95 ? 1.578 0.614 33.663 1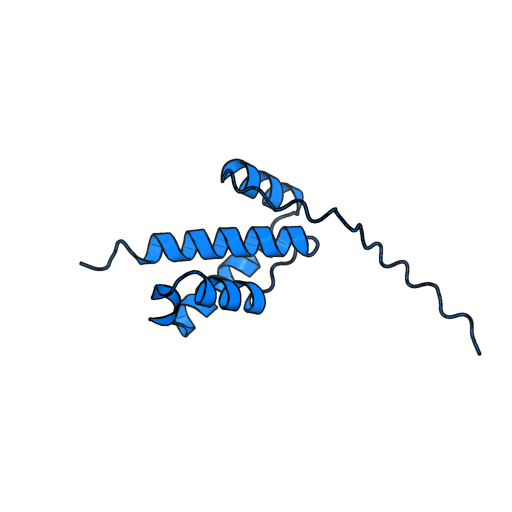.00 62.81 95 PRO A C 1
ATOM 704 O O . PRO A 1 95 ? 1.330 -0.355 34.383 1.00 62.81 95 PRO A O 1
ATOM 707 N N . LEU A 1 96 ? 2.818 1.027 33.407 1.00 61.00 96 LEU A N 1
ATOM 708 C CA . LEU A 1 96 ? 3.985 0.498 34.096 1.00 61.00 96 LEU A CA 1
ATOM 709 C C . LEU A 1 96 ? 3.799 0.786 35.595 1.00 61.00 96 LEU A C 1
ATOM 711 O O . LEU A 1 96 ? 3.876 1.939 36.016 1.00 61.00 96 LEU A O 1
ATOM 715 N N . ALA A 1 97 ? 3.486 -0.244 36.381 1.00 59.53 97 ALA A N 1
ATOM 716 C CA . ALA A 1 97 ? 3.522 -0.165 37.834 1.00 59.53 97 ALA A CA 1
ATOM 717 C C . ALA A 1 97 ? 4.995 -0.116 38.255 1.00 59.53 97 ALA A C 1
ATOM 719 O O . ALA A 1 97 ? 5.793 -0.935 37.800 1.00 59.53 97 ALA A O 1
ATOM 720 N N . GLY A 1 98 ? 5.339 0.901 39.044 1.00 64.00 98 GLY A N 1
ATOM 721 C CA . GLY A 1 98 ? 6.713 1.235 39.398 1.00 64.00 98 GLY A CA 1
ATOM 722 C C . GLY A 1 98 ? 7.485 0.099 40.067 1.00 64.00 98 GLY A C 1
ATOM 723 O O . GLY A 1 98 ? 6.921 -0.704 40.812 1.00 64.00 98 GLY A O 1
ATOM 724 N N . ALA A 1 99 ? 8.789 0.098 39.810 1.00 53.91 99 ALA A N 1
ATOM 725 C CA . ALA A 1 99 ? 9.818 -0.536 40.619 1.00 53.91 99 ALA A CA 1
ATOM 726 C C . ALA A 1 99 ? 11.061 0.357 40.586 1.00 53.91 99 ALA A C 1
ATOM 728 O O . ALA A 1 99 ? 11.382 0.850 39.478 1.00 53.91 99 ALA A O 1
#

Mean predicted aligned error: 9.97 Å

Radius of gyration: 16.36 Å; Cα contacts (8 Å, |Δi|>4): 95; chains: 1; bounding box: 28×23×69 Å

pLDDT: mean 77.2, std 17.7, range [39.22, 93.5]

Solvent-accessible surface area (backbone atoms only — not comparable to full-atom values): 5788 Å² total; per-residue (Å²): 143,70,86,75,62,63,69,56,51,58,52,51,41,44,54,46,21,41,54,40,6,62,75,56,80,23,46,27,53,34,69,62,33,32,54,49,42,50,70,75,32,72,74,40,60,79,43,49,71,61,44,42,54,52,24,41,53,45,13,51,56,49,40,71,38,51,53,66,57,44,50,53,47,35,57,74,68,68,49,79,70,76,85,70,70,83,74,78,72,75,77,73,69,76,79,84,77,87,130

Foldseek 3Di:
DPVPPPVVLLVQLLLLLLLQCLVVQQAGDLVSSLVVSVVVPVVCVVPSVVSSVSSVVSRVVSSPDHSVVSVVVCVVVVNDNPPPPPPPPPVPPPPPDDD

Secondary structure (DSSP, 8-state):
--TTSHHHHHHHHHHHHHHHHHHTTT---HHHHHHHHHHH-GGGGTTHHHHHHHHHHHHHHHHTS-HHHHHHHHHHTT--------------PPP----

Sequence (99 aa):
MQKKKQGGISLEIRKIALLNAVSFGGKANAKAVAGKVLASIPSARENIPETTALAEKICFEVSSMSIDAQNAELSKLKITVPEKKAKEEKKALPPLAGA